Protein AF-A0A6M0F5B3-F1 (afdb_monomer_lite)

Foldseek 3Di:
DPDCDPLNVLVVCCVVQVLLVLLADPVPPGPPQDCSPNLSSLLCCCVVVVVALCNSCVVVPNNDHNVSSVVSCVRRNDPVSVVVSVVSSVVVVVVVCPCVVVDPPDDDDDDDD

Radius of gyration: 17.66 Å; chains: 1; bounding box: 52×36×38 Å

Structure (mmCIF, N/CA/C/O backbone):
data_AF-A0A6M0F5B3-F1
#
_entry.id   AF-A0A6M0F5B3-F1
#
loop_
_atom_site.group_PDB
_atom_site.id
_atom_site.type_symbol
_atom_site.label_atom_id
_atom_site.label_alt_id
_atom_site.label_comp_id
_atom_site.label_asym_id
_atom_site.label_entity_id
_atom_site.label_seq_id
_atom_site.pdbx_PDB_ins_code
_atom_site.Cartn_x
_atom_site.Cartn_y
_atom_site.Cartn_z
_atom_site.occupancy
_atom_site.B_iso_or_equiv
_atom_site.auth_seq_id
_atom_site.auth_comp_id
_atom_site.auth_asym_id
_atom_site.auth_atom_id
_atom_site.pdbx_PDB_model_num
ATOM 1 N N . MET A 1 1 ? -7.457 11.825 -22.900 1.00 51.00 1 MET A N 1
ATOM 2 C CA . MET A 1 1 ? -7.146 10.736 -21.943 1.00 51.00 1 MET A CA 1
ATOM 3 C C . MET A 1 1 ? -8.050 10.918 -20.731 1.00 51.00 1 MET A C 1
ATOM 5 O O . MET A 1 1 ? -8.227 12.069 -20.356 1.00 51.00 1 MET A O 1
ATOM 9 N N . PRO A 1 2 ? -8.656 9.860 -20.162 1.00 53.47 2 PRO A N 1
ATOM 10 C CA . PRO A 1 2 ? -9.474 10.001 -18.956 1.00 53.47 2 PRO A CA 1
ATOM 11 C C . PRO A 1 2 ? -8.616 10.520 -17.799 1.00 53.47 2 PRO A C 1
ATOM 13 O O . PRO A 1 2 ? -7.428 10.196 -17.724 1.00 53.47 2 PRO A O 1
ATOM 16 N N . GLU A 1 3 ? -9.207 11.321 -16.916 1.00 55.03 3 GLU A N 1
ATOM 17 C CA . GLU A 1 3 ? -8.520 11.851 -15.742 1.00 55.03 3 GLU A CA 1
ATOM 18 C C . GLU A 1 3 ? -8.085 10.688 -14.835 1.00 55.03 3 GLU A C 1
ATOM 20 O O . GLU A 1 3 ? -8.901 9.922 -14.315 1.00 55.03 3 GLU A O 1
ATOM 25 N N . ARG A 1 4 ? -6.772 10.493 -14.697 1.00 65.81 4 ARG A N 1
ATOM 26 C CA . ARG A 1 4 ? -6.207 9.435 -13.856 1.00 65.81 4 ARG A CA 1
ATOM 27 C C . ARG A 1 4 ? -5.794 10.042 -12.525 1.00 65.81 4 ARG A C 1
ATOM 29 O O . ARG A 1 4 ? -4.684 10.543 -12.393 1.00 65.81 4 ARG A O 1
ATOM 36 N N . SER A 1 5 ? -6.682 9.969 -11.538 1.00 81.75 5 SER A N 1
ATOM 37 C CA . SER A 1 5 ? -6.306 10.234 -10.147 1.00 81.75 5 SER A CA 1
ATOM 38 C C . SER A 1 5 ? -5.243 9.229 -9.684 1.00 81.75 5 SER A C 1
ATOM 40 O O . SER A 1 5 ? -5.271 8.059 -10.076 1.00 81.75 5 SER A O 1
ATOM 42 N N . VAL A 1 6 ? -4.324 9.658 -8.815 1.00 81.00 6 VAL A N 1
ATOM 43 C CA . VAL A 1 6 ? -3.323 8.782 -8.174 1.00 81.00 6 VAL A CA 1
ATOM 44 C C . VAL A 1 6 ? -3.995 7.588 -7.488 1.00 81.00 6 VAL A C 1
ATOM 46 O O . VAL A 1 6 ? -3.474 6.477 -7.528 1.00 81.00 6 VAL A O 1
ATOM 49 N N . LEU A 1 7 ? -5.198 7.784 -6.949 1.00 81.62 7 LEU A N 1
ATOM 50 C CA . LEU A 1 7 ? -5.994 6.723 -6.336 1.00 81.62 7 LEU A CA 1
ATOM 51 C C . LEU A 1 7 ? -6.399 5.645 -7.359 1.00 81.62 7 LEU A C 1
ATOM 53 O O . LEU A 1 7 ? -6.282 4.454 -7.079 1.00 81.62 7 LEU A O 1
ATOM 57 N N . ASN A 1 8 ? -6.761 6.046 -8.584 1.00 81.62 8 ASN A N 1
ATOM 58 C CA . ASN A 1 8 ? -7.029 5.109 -9.682 1.00 81.62 8 ASN A CA 1
ATOM 59 C C . ASN A 1 8 ? -5.768 4.350 -10.107 1.00 81.62 8 ASN A C 1
ATOM 61 O O . ASN A 1 8 ? -5.853 3.173 -10.445 1.00 81.62 8 ASN A O 1
ATOM 65 N N . ILE A 1 9 ? -4.598 4.994 -10.080 1.00 84.38 9 ILE A N 1
ATOM 66 C CA . ILE A 1 9 ? -3.323 4.329 -10.384 1.00 84.38 9 ILE A CA 1
ATOM 67 C C . ILE A 1 9 ? -3.013 3.280 -9.312 1.00 84.38 9 ILE A C 1
ATOM 69 O O . ILE A 1 9 ? -2.698 2.145 -9.656 1.00 84.38 9 ILE A O 1
ATOM 73 N N . LEU A 1 10 ? -3.162 3.625 -8.030 1.00 83.94 10 LEU A N 1
ATOM 74 C CA . LEU A 1 10 ? -2.959 2.694 -6.916 1.00 83.94 10 LEU A CA 1
ATOM 75 C C . LEU A 1 10 ? -3.921 1.503 -6.975 1.00 83.94 10 LEU A C 1
ATOM 77 O O . LEU A 1 10 ? -3.485 0.373 -6.774 1.00 83.94 10 LEU A O 1
ATOM 81 N N . CYS A 1 11 ? -5.194 1.748 -7.298 1.00 84.88 11 CYS A N 1
ATOM 82 C CA . CYS A 1 11 ? -6.203 0.705 -7.492 1.00 84.88 11 CYS A CA 1
ATOM 83 C C . CYS A 1 11 ? -5.851 -0.213 -8.673 1.00 84.88 11 CYS A C 1
ATOM 85 O O . CYS A 1 11 ? -5.902 -1.431 -8.555 1.00 84.88 11 CYS A O 1
ATOM 87 N N . ASN A 1 12 ? -5.399 0.355 -9.793 1.00 85.06 12 ASN A N 1
ATOM 88 C CA . ASN A 1 12 ? -4.970 -0.423 -10.952 1.00 85.06 12 ASN A CA 1
ATOM 89 C C . ASN A 1 12 ? -3.745 -1.294 -10.614 1.00 85.06 12 ASN A C 1
ATOM 91 O O . ASN A 1 12 ? -3.743 -2.496 -10.852 1.00 85.06 12 ASN A O 1
ATOM 95 N N . VAL A 1 13 ? -2.721 -0.721 -9.975 1.00 85.12 13 VAL A N 1
ATOM 96 C CA . VAL A 1 13 ? -1.533 -1.476 -9.539 1.00 85.12 13 VAL A CA 1
ATOM 97 C C . VAL A 1 13 ? -1.899 -2.556 -8.514 1.00 85.12 13 VAL A C 1
ATOM 99 O O . VAL A 1 13 ? -1.307 -3.632 -8.528 1.00 85.12 13 VAL A O 1
ATOM 102 N N . GLU A 1 14 ? -2.880 -2.305 -7.646 1.00 86.38 14 GLU A N 1
ATOM 103 C CA . GLU A 1 14 ? -3.419 -3.311 -6.725 1.00 86.38 14 GLU A CA 1
ATOM 104 C C . GLU A 1 14 ? -4.078 -4.468 -7.469 1.00 86.38 14 GLU A C 1
ATOM 106 O O . GLU A 1 14 ? -3.716 -5.615 -7.219 1.00 86.38 14 GLU A O 1
ATOM 111 N N . HIS A 1 15 ? -4.912 -4.171 -8.461 1.00 85.62 15 HIS A N 1
ATOM 112 C CA . HIS A 1 15 ? -5.574 -5.181 -9.276 1.00 85.62 15 HIS A CA 1
ATOM 113 C C . HIS A 1 15 ? -4.585 -6.118 -9.993 1.00 85.62 15 HIS A C 1
ATOM 115 O O . HIS A 1 15 ? -4.810 -7.325 -10.054 1.00 85.62 15 HIS A O 1
ATOM 121 N N . TRP A 1 16 ? -3.472 -5.586 -10.514 1.00 82.88 16 TRP A N 1
ATOM 122 C CA . TRP A 1 16 ? -2.482 -6.388 -11.249 1.00 82.88 16 TRP A CA 1
ATOM 123 C C . TRP A 1 16 ? -1.449 -7.076 -10.363 1.00 82.88 16 TRP A C 1
ATOM 125 O O . TRP A 1 16 ? -1.035 -8.196 -10.659 1.00 82.88 16 TRP A O 1
ATOM 135 N N . LEU A 1 17 ? -0.972 -6.390 -9.323 1.00 83.31 17 LEU A N 1
ATOM 136 C CA . LEU A 1 17 ? 0.171 -6.849 -8.535 1.00 83.31 17 LEU A CA 1
ATOM 137 C C . LEU A 1 17 ? -0.207 -7.331 -7.149 1.00 83.31 17 LEU A C 1
ATOM 139 O O . LEU A 1 17 ? 0.642 -7.939 -6.510 1.00 83.31 17 LEU A O 1
ATOM 143 N N . ASN A 1 18 ? -1.420 -7.064 -6.663 1.00 85.56 18 ASN A N 1
ATOM 144 C CA . ASN A 1 18 ? -1.867 -7.394 -5.310 1.00 85.56 18 ASN A CA 1
ATOM 145 C C . ASN A 1 18 ? -0.818 -7.007 -4.243 1.00 85.56 18 ASN A C 1
ATOM 147 O O . ASN A 1 18 ? -0.409 -7.817 -3.404 1.00 85.56 18 ASN A O 1
ATOM 151 N N . TRP A 1 19 ? -0.287 -5.780 -4.332 1.00 82.81 19 TRP A N 1
ATOM 152 C CA . TRP A 1 19 ? 0.791 -5.274 -3.463 1.00 82.81 19 TRP A CA 1
ATOM 153 C C . TRP A 1 19 ? 0.331 -5.078 -2.008 1.00 82.81 19 TRP A C 1
ATOM 155 O O . TRP A 1 19 ? 1.141 -5.091 -1.078 1.00 82.81 19 TRP A O 1
ATOM 165 N N . THR A 1 20 ? -0.980 -4.961 -1.788 1.00 83.44 20 THR A N 1
ATOM 166 C CA . THR A 1 20 ? -1.626 -4.859 -0.472 1.00 83.44 20 THR A CA 1
ATOM 167 C C . THR A 1 20 ? -1.408 -6.101 0.398 1.00 83.44 20 THR A C 1
ATOM 169 O O . THR A 1 20 ? -1.429 -5.988 1.630 1.00 83.44 20 THR A O 1
ATOM 172 N N . ARG A 1 21 ? -1.059 -7.255 -0.200 1.00 81.69 21 ARG A N 1
ATOM 173 C CA . ARG A 1 21 ? -0.689 -8.493 0.518 1.00 81.69 21 ARG A CA 1
ATOM 174 C C . ARG A 1 21 ? 0.414 -8.299 1.560 1.00 81.69 21 ARG A C 1
ATOM 176 O O . ARG A 1 21 ? 0.457 -9.016 2.555 1.00 81.69 21 ARG A O 1
ATOM 183 N N . HIS A 1 22 ? 1.305 -7.326 1.358 1.00 82.44 22 HIS A N 1
ATOM 184 C CA . HIS A 1 22 ? 2.401 -7.051 2.289 1.00 82.44 22 HIS A CA 1
ATOM 185 C C . HIS A 1 22 ? 1.924 -6.392 3.595 1.00 82.44 22 HIS A C 1
ATOM 187 O O . HIS A 1 22 ? 2.591 -6.515 4.627 1.00 82.44 22 HIS A O 1
ATOM 193 N N . PHE A 1 23 ? 0.770 -5.715 3.588 1.00 80.19 23 PHE A N 1
ATOM 194 C CA . PHE A 1 23 ? 0.201 -5.070 4.780 1.00 80.19 23 PHE A CA 1
ATOM 195 C C . PHE A 1 23 ? -0.720 -5.991 5.575 1.00 80.19 23 PHE A C 1
ATOM 197 O O . PHE A 1 23 ? -0.843 -5.821 6.795 1.00 80.19 23 PHE A O 1
ATOM 204 N N . GLY A 1 24 ? -1.281 -7.008 4.922 1.00 72.44 24 GLY A N 1
ATOM 205 C CA . GLY A 1 24 ? -2.015 -8.082 5.579 1.00 72.44 24 GLY A CA 1
ATOM 206 C C . GLY A 1 24 ? -1.169 -8.831 6.627 1.00 72.44 24 GLY A C 1
ATOM 207 O O . GLY A 1 24 ? 0.069 -8.785 6.609 1.00 72.44 24 GLY A O 1
ATOM 208 N N . PRO A 1 25 ? -1.809 -9.475 7.615 1.00 64.94 25 PRO A N 1
ATOM 209 C CA . PRO A 1 25 ? -1.127 -10.394 8.518 1.00 64.94 25 PRO A CA 1
ATOM 210 C C . PRO A 1 25 ? -0.645 -11.636 7.752 1.00 64.94 25 PRO A C 1
ATOM 212 O O . PRO A 1 25 ? -1.400 -12.237 6.997 1.00 64.94 25 PRO A O 1
ATOM 215 N N . VAL A 1 26 ? 0.601 -12.059 7.998 1.00 56.62 26 VAL A N 1
ATOM 216 C CA . VAL A 1 26 ? 1.212 -13.252 7.366 1.00 56.62 26 VAL A CA 1
ATOM 217 C C . VAL A 1 26 ? 0.403 -14.525 7.651 1.00 56.62 26 VAL A C 1
ATOM 219 O O . VAL A 1 26 ? 0.390 -15.447 6.848 1.00 56.62 26 VAL A O 1
ATOM 222 N N . SER A 1 27 ? -0.313 -14.561 8.778 1.00 54.22 27 SER A N 1
ATOM 223 C CA . SER A 1 27 ? -1.094 -15.720 9.220 1.00 54.22 27 SER A CA 1
ATOM 224 C C . SER A 1 27 ? -2.462 -15.879 8.546 1.00 54.22 27 SER A C 1
ATOM 226 O O . SER A 1 27 ? -3.206 -16.761 8.957 1.00 54.22 27 SER A O 1
ATOM 228 N N . GLY A 1 28 ? -2.856 -15.030 7.587 1.00 51.97 28 GLY A N 1
ATOM 229 C CA . GLY A 1 28 ? -4.154 -15.151 6.895 1.00 51.97 28 GLY A CA 1
ATOM 230 C C . GLY A 1 28 ? -5.392 -14.878 7.765 1.00 51.97 28 GLY A C 1
ATOM 231 O O . GLY A 1 28 ? -6.502 -14.799 7.255 1.00 51.97 28 GLY A O 1
ATOM 232 N N . ASN A 1 29 ? -5.218 -14.673 9.073 1.00 50.09 29 ASN A N 1
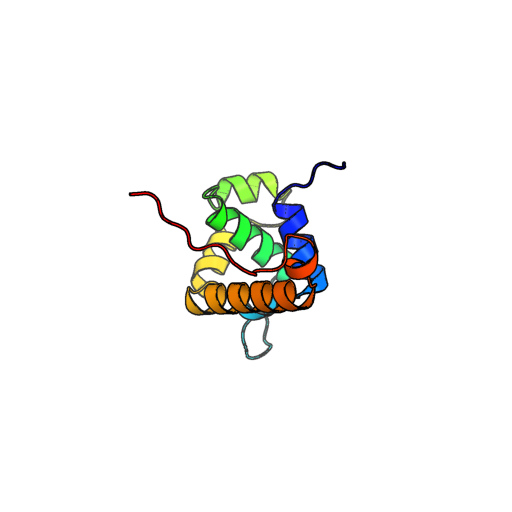ATOM 233 C CA . ASN A 1 29 ? -6.268 -14.191 9.958 1.00 50.09 29 ASN A CA 1
ATOM 234 C C . ASN A 1 29 ? -6.410 -12.681 9.773 1.00 50.09 29 ASN A C 1
ATOM 236 O O . ASN A 1 29 ? -5.923 -11.886 10.586 1.00 50.09 29 ASN A O 1
ATOM 240 N N . GLU A 1 30 ? -7.019 -12.287 8.658 1.00 56.06 30 GLU A N 1
ATOM 241 C CA . GLU A 1 30 ? -7.432 -10.911 8.455 1.00 56.06 30 GLU A CA 1
ATOM 242 C C . GLU A 1 30 ? -8.334 -10.530 9.638 1.00 56.06 30 GLU A C 1
ATOM 244 O O . GLU A 1 30 ? -9.337 -11.207 9.893 1.00 56.06 30 GLU A O 1
ATOM 249 N N . PRO A 1 31 ? -7.997 -9.488 10.427 1.00 53.53 31 PRO A N 1
ATOM 250 C CA . PRO A 1 31 ? -8.995 -8.920 11.323 1.00 53.53 31 PRO A CA 1
ATOM 251 C C . PRO A 1 31 ? -10.225 -8.631 10.463 1.00 53.53 31 PRO A C 1
ATOM 253 O O . PRO A 1 31 ? -10.042 -8.280 9.302 1.00 53.53 31 PRO A O 1
ATOM 256 N N . LYS A 1 32 ? -11.440 -8.821 10.995 1.00 57.22 32 LYS A N 1
ATOM 257 C CA . LYS A 1 32 ? -12.733 -8.605 10.310 1.00 57.22 32 LYS A CA 1
ATOM 258 C C . LYS A 1 32 ? -12.888 -7.148 9.831 1.00 57.22 32 LYS A C 1
ATOM 260 O O . LYS A 1 32 ? -13.727 -6.392 10.313 1.00 57.22 32 LYS A O 1
ATOM 265 N N . LEU A 1 33 ? -12.017 -6.717 8.937 1.00 62.44 33 LEU A N 1
ATOM 266 C CA . LEU A 1 33 ? -11.974 -5.437 8.284 1.00 62.44 33 LEU A CA 1
ATOM 267 C C . LEU A 1 33 ? -12.927 -5.605 7.117 1.00 62.44 33 LEU A C 1
ATOM 269 O O . LEU A 1 33 ? -12.699 -6.425 6.233 1.00 62.44 33 LEU A O 1
ATOM 273 N N . LYS A 1 34 ? -14.023 -4.852 7.133 1.00 59.84 34 LYS A N 1
ATOM 274 C CA . LYS A 1 34 ? -14.810 -4.674 5.919 1.00 59.84 34 LYS A CA 1
ATOM 275 C C . LYS A 1 34 ? -13.859 -4.091 4.870 1.00 59.84 34 LYS A C 1
ATOM 277 O O . LYS A 1 34 ? -13.223 -3.079 5.154 1.00 59.84 34 LYS A O 1
ATOM 282 N N . GLN A 1 35 ? -13.726 -4.771 3.731 1.00 68.81 35 GLN A N 1
ATOM 283 C CA . GLN A 1 35 ? -12.954 -4.302 2.576 1.00 68.81 35 GLN A CA 1
ATOM 284 C C . GLN A 1 35 ? -11.486 -3.927 2.905 1.00 68.81 35 GLN A C 1
ATOM 286 O O . GLN A 1 35 ? -11.098 -2.755 2.870 1.00 68.81 35 GLN A O 1
ATOM 291 N N . PRO A 1 36 ? -10.641 -4.918 3.252 1.00 74.50 36 PRO A N 1
ATOM 292 C CA . PRO A 1 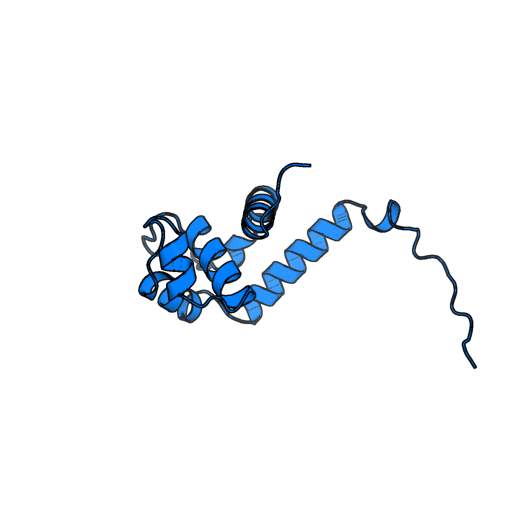36 ? -9.265 -4.690 3.705 1.00 74.50 36 PRO A CA 1
ATOM 293 C C . PRO A 1 36 ? -8.410 -3.988 2.640 1.00 74.50 36 PRO A C 1
ATOM 295 O O . PRO A 1 36 ? -7.676 -3.054 2.963 1.00 74.50 36 PRO A O 1
ATOM 298 N N . THR A 1 37 ? -8.566 -4.373 1.373 1.00 77.81 37 THR A N 1
ATOM 299 C CA . THR A 1 37 ? -7.874 -3.783 0.222 1.00 77.81 37 THR A CA 1
ATOM 300 C C . THR A 1 37 ? -8.124 -2.285 0.088 1.00 77.81 37 THR A C 1
ATOM 302 O O . THR A 1 37 ? -7.174 -1.501 0.091 1.00 77.81 37 THR A O 1
ATOM 305 N N . GLU A 1 38 ? -9.391 -1.868 0.027 1.00 79.69 38 GLU A N 1
ATOM 306 C CA . GLU A 1 38 ? -9.771 -0.457 -0.120 1.00 79.69 38 GLU A CA 1
ATOM 307 C C . GLU A 1 38 ? -9.192 0.371 1.029 1.00 79.69 38 GLU A C 1
ATOM 309 O O . GLU A 1 38 ? -8.580 1.420 0.818 1.00 79.69 38 GLU A O 1
ATOM 314 N N . ARG A 1 39 ? -9.267 -0.158 2.253 1.00 83.88 39 ARG A N 1
ATOM 315 C CA . ARG A 1 39 ? -8.712 0.500 3.435 1.00 83.88 39 ARG A CA 1
ATOM 316 C C . ARG A 1 39 ? -7.193 0.653 3.379 1.00 83.88 39 ARG A C 1
ATOM 318 O O . ARG A 1 39 ? -6.686 1.694 3.807 1.00 83.88 39 ARG A O 1
ATOM 325 N N . TYR A 1 40 ? -6.460 -0.331 2.858 1.00 85.50 40 TYR A N 1
ATOM 326 C CA . TYR A 1 40 ? -5.016 -0.197 2.650 1.00 85.50 40 TYR A CA 1
ATOM 327 C C . TYR A 1 40 ? -4.693 0.848 1.582 1.00 85.50 40 TYR A C 1
ATOM 329 O O . TYR A 1 40 ? -3.838 1.695 1.833 1.00 85.50 40 TYR A O 1
ATOM 337 N N . ILE A 1 41 ? -5.421 0.865 0.462 1.00 85.38 41 ILE A N 1
ATOM 338 C CA . ILE A 1 41 ? -5.230 1.855 -0.610 1.00 85.38 41 ILE A CA 1
ATOM 339 C C . ILE A 1 41 ? -5.448 3.277 -0.076 1.00 85.38 41 ILE A C 1
ATOM 341 O O . ILE A 1 41 ? -4.576 4.130 -0.242 1.00 85.38 41 ILE A O 1
ATOM 345 N N . PHE A 1 42 ? -6.556 3.527 0.630 1.00 84.69 42 PHE A N 1
ATOM 346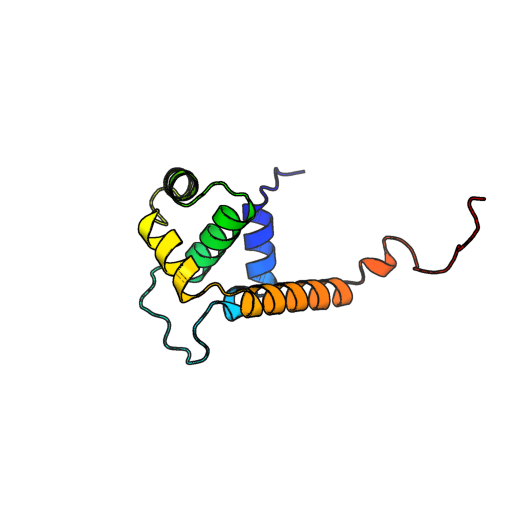 C CA . PHE A 1 42 ? -6.839 4.838 1.227 1.00 84.69 42 PHE A CA 1
ATOM 347 C C . PHE A 1 42 ? -5.814 5.235 2.292 1.00 84.69 42 PHE A C 1
ATOM 349 O O . PHE A 1 42 ? -5.428 6.400 2.368 1.00 84.69 42 PHE A O 1
ATOM 356 N N . THR A 1 43 ? -5.340 4.280 3.096 1.00 84.81 43 THR A N 1
ATOM 357 C CA . THR A 1 43 ? -4.313 4.546 4.113 1.00 84.81 43 THR A CA 1
ATOM 358 C C . THR A 1 43 ? -2.985 4.927 3.459 1.00 84.81 43 THR A C 1
ATOM 360 O O . THR A 1 43 ? -2.393 5.941 3.825 1.00 84.81 43 THR A O 1
ATOM 363 N N . THR A 1 44 ? -2.527 4.167 2.463 1.00 84.38 44 THR A N 1
ATOM 364 C CA . THR A 1 44 ? -1.287 4.471 1.738 1.00 84.38 44 THR A CA 1
ATOM 365 C C . THR A 1 44 ? -1.393 5.781 0.965 1.00 84.38 44 THR A C 1
ATOM 367 O O . THR A 1 44 ? -0.447 6.560 0.987 1.00 84.38 44 THR A O 1
ATOM 370 N N . PHE A 1 45 ? -2.537 6.064 0.336 1.00 84.00 45 PHE A N 1
ATOM 371 C CA . PHE A 1 45 ? -2.765 7.329 -0.362 1.00 84.00 45 PHE A CA 1
ATOM 372 C C . PHE A 1 45 ? -2.773 8.522 0.607 1.00 84.00 45 PHE A C 1
ATOM 374 O O . PHE A 1 45 ? -2.055 9.492 0.394 1.00 84.00 45 PHE A O 1
ATOM 381 N N . GLY A 1 46 ? -3.507 8.426 1.717 1.00 83.44 46 GLY A N 1
ATOM 382 C CA . GLY A 1 46 ? -3.608 9.489 2.718 1.00 83.44 46 GLY A CA 1
ATOM 383 C C . GLY A 1 46 ? -2.290 9.861 3.375 1.00 83.44 46 GLY A C 1
ATOM 384 O O . GLY A 1 46 ? -1.950 11.040 3.466 1.00 83.44 46 GLY A O 1
ATOM 385 N N . TYR A 1 47 ? -1.531 8.855 3.810 1.00 81.19 47 TYR A N 1
ATOM 386 C CA . TYR A 1 47 ? -0.214 9.080 4.402 1.00 81.19 47 TYR A CA 1
ATOM 387 C C . TYR A 1 47 ? 0.856 9.393 3.350 1.00 81.19 47 TYR A C 1
ATOM 389 O O . TYR A 1 47 ? 1.766 10.161 3.636 1.00 81.19 47 TYR A O 1
ATOM 397 N N . GLY A 1 48 ? 0.746 8.851 2.134 1.00 79.25 48 GLY A N 1
ATOM 398 C CA . GLY A 1 48 ? 1.678 9.128 1.038 1.00 79.25 48 GLY A CA 1
ATOM 399 C C . GLY A 1 48 ? 1.537 10.537 0.458 1.00 79.25 48 GLY A C 1
ATOM 400 O O . GLY A 1 48 ? 2.532 11.135 0.058 1.00 79.25 48 GLY A O 1
ATOM 401 N N . CYS A 1 49 ? 0.323 11.090 0.453 1.00 80.38 49 CYS A N 1
ATOM 402 C CA . CYS A 1 49 ? 0.038 12.446 -0.019 1.00 80.38 49 CYS A CA 1
ATOM 403 C C . CYS A 1 49 ? -0.071 13.484 1.113 1.00 80.38 49 CYS A C 1
ATOM 405 O O . CYS A 1 49 ? -0.430 14.622 0.837 1.00 80.38 49 CYS A O 1
ATOM 407 N N . ASN A 1 50 ? 0.229 13.119 2.367 1.00 77.75 50 ASN A N 1
ATOM 408 C CA . ASN A 1 50 ? 0.112 13.984 3.554 1.00 77.75 50 ASN A CA 1
ATOM 409 C C . ASN A 1 50 ? -1.277 14.630 3.778 1.00 77.75 50 ASN A C 1
ATOM 411 O O . ASN A 1 50 ? -1.389 15.562 4.565 1.00 77.75 50 ASN A O 1
ATOM 415 N N . LEU A 1 51 ? -2.337 14.093 3.164 1.00 76.00 51 LEU A N 1
ATOM 416 C CA . LEU A 1 51 ? -3.740 14.520 3.337 1.00 76.00 51 LEU A CA 1
ATOM 417 C C . LEU A 1 51 ? -4.282 14.192 4.744 1.00 76.00 51 LEU A C 1
ATOM 419 O O . LEU A 1 51 ? -5.340 14.634 5.179 1.00 76.00 51 LEU A O 1
ATOM 423 N N . GLY A 1 52 ? -3.578 13.329 5.478 1.00 73.25 52 GLY A N 1
ATOM 424 C CA . GLY A 1 52 ? -4.002 12.905 6.802 1.00 73.25 52 GLY A CA 1
ATOM 425 C C . GLY A 1 52 ? -5.327 12.118 6.803 1.00 73.25 52 GLY A C 1
ATOM 426 O O . GLY A 1 52 ? -5.971 11.886 5.778 1.00 73.25 52 GLY A O 1
ATOM 427 N N . PRO A 1 53 ? -5.745 11.625 7.975 1.00 72.44 53 PRO A N 1
ATOM 428 C CA . PRO A 1 53 ? -6.869 10.700 8.071 1.00 72.44 53 PRO A CA 1
ATOM 429 C C . PRO A 1 53 ? -8.247 11.383 7.962 1.00 72.44 53 PRO A C 1
ATOM 431 O O . PRO A 1 53 ? -9.222 10.711 7.632 1.00 72.44 53 PRO A O 1
ATOM 434 N N . ASN A 1 54 ? -8.346 12.695 8.211 1.00 72.19 54 ASN A N 1
ATOM 435 C CA . ASN A 1 54 ? -9.614 13.435 8.157 1.00 72.19 54 ASN A CA 1
ATOM 436 C C . ASN A 1 54 ? -10.029 13.791 6.725 1.00 72.19 54 ASN A C 1
ATOM 438 O O . ASN A 1 54 ? -11.180 13.554 6.368 1.00 72.19 54 ASN A O 1
ATOM 442 N N . GLU A 1 55 ? -9.107 14.280 5.890 1.00 70.69 55 GLU A N 1
ATOM 443 C CA . GLU A 1 55 ? -9.414 14.610 4.490 1.00 70.69 55 GLU A CA 1
ATOM 444 C C . GLU A 1 55 ? -9.766 13.343 3.699 1.00 70.69 55 GLU A C 1
ATOM 446 O O . GLU A 1 55 ? -10.727 13.320 2.931 1.00 70.69 55 GLU A O 1
ATOM 451 N N . ILE A 1 56 ? -9.066 12.233 3.965 1.00 75.38 56 ILE A N 1
ATOM 452 C CA . ILE A 1 56 ? -9.386 10.934 3.360 1.00 75.38 56 ILE A CA 1
ATOM 453 C C . ILE A 1 56 ? -10.762 10.438 3.798 1.00 75.38 56 ILE A C 1
ATOM 455 O O . ILE A 1 56 ? -11.513 9.951 2.960 1.00 75.38 56 ILE A O 1
ATOM 459 N N . ALA A 1 57 ? -11.112 10.558 5.082 1.00 73.62 57 ALA A N 1
ATOM 460 C CA . ALA A 1 57 ? -12.428 10.149 5.568 1.00 73.62 57 ALA A CA 1
ATOM 461 C C . ALA A 1 57 ? -13.562 11.004 4.979 1.00 73.62 57 ALA A C 1
ATOM 463 O O . ALA A 1 57 ? -14.650 10.499 4.720 1.00 73.62 57 ALA A O 1
ATOM 464 N N . GLN A 1 58 ? -13.302 12.288 4.727 1.00 72.50 58 GLN A N 1
ATOM 465 C CA . GLN A 1 58 ? -14.260 13.183 4.083 1.00 72.50 58 GLN A CA 1
ATOM 466 C C . GLN A 1 58 ? -14.454 12.843 2.597 1.00 72.50 58 GLN A C 1
ATOM 468 O O . GLN A 1 58 ? -15.574 12.891 2.089 1.00 72.50 58 GLN A O 1
ATOM 473 N N . HIS A 1 59 ? -13.384 12.445 1.906 1.00 72.38 59 HIS A N 1
ATOM 474 C CA . HIS A 1 59 ? -13.426 12.068 0.490 1.00 72.38 59 HIS A CA 1
ATOM 475 C C . HIS A 1 59 ? -13.812 10.603 0.229 1.00 72.38 59 HIS A C 1
ATOM 477 O O . HIS A 1 59 ? -14.148 10.258 -0.906 1.00 72.38 59 HIS A O 1
ATOM 483 N N . SER A 1 60 ? -13.808 9.741 1.247 1.00 67.69 60 SER A N 1
ATOM 484 C CA . SER A 1 60 ? -14.075 8.304 1.110 1.00 67.69 60 SER A CA 1
ATOM 485 C C . SER A 1 60 ? -15.559 7.929 1.052 1.00 67.69 60 SER A C 1
ATOM 487 O O . SER A 1 60 ? -15.859 6.742 0.975 1.00 67.69 60 SER A O 1
ATOM 489 N N . ARG A 1 61 ? -16.492 8.897 1.062 1.00 69.38 61 ARG A N 1
ATOM 490 C CA . ARG A 1 61 ? -17.952 8.657 0.986 1.00 69.38 61 ARG A CA 1
ATOM 491 C C . ARG A 1 61 ? -18.434 7.567 1.967 1.00 69.38 61 ARG A C 1
ATOM 493 O O . ARG A 1 61 ? -19.183 6.680 1.575 1.00 69.38 61 ARG A O 1
ATOM 500 N N . ASP A 1 62 ? -17.980 7.635 3.220 1.00 69.56 62 ASP A N 1
ATOM 501 C CA . ASP A 1 62 ? -18.306 6.702 4.322 1.00 69.56 62 ASP A CA 1
ATOM 502 C C . ASP A 1 62 ? -17.637 5.308 4.264 1.00 69.56 62 ASP A C 1
ATOM 504 O O . ASP A 1 62 ? -17.814 4.488 5.161 1.00 69.56 62 ASP A O 1
ATOM 508 N N . VAL A 1 63 ? -16.781 5.032 3.272 1.00 71.19 63 VAL A N 1
ATOM 509 C CA . VAL A 1 63 ? -16.079 3.735 3.157 1.00 71.19 63 VAL A CA 1
ATOM 510 C C . VAL A 1 63 ? -15.019 3.553 4.255 1.00 71.19 63 VAL A C 1
ATOM 512 O O . VAL A 1 63 ? -14.808 2.445 4.753 1.00 71.19 63 VAL A O 1
ATOM 515 N N . VAL A 1 64 ? -14.341 4.633 4.667 1.00 75.38 64 VAL A N 1
ATOM 516 C CA . VAL A 1 64 ? -13.316 4.593 5.726 1.00 75.38 64 VAL A CA 1
ATOM 517 C C . VAL A 1 64 ? -13.382 5.801 6.654 1.00 75.38 64 VAL A C 1
ATOM 519 O O . VAL A 1 64 ? -13.421 6.942 6.207 1.00 75.38 64 VAL A O 1
ATOM 522 N N . THR A 1 65 ? -13.304 5.558 7.964 1.00 80.44 65 THR A N 1
ATOM 523 C CA . THR A 1 65 ? -13.238 6.614 8.989 1.00 80.44 65 THR A CA 1
ATOM 524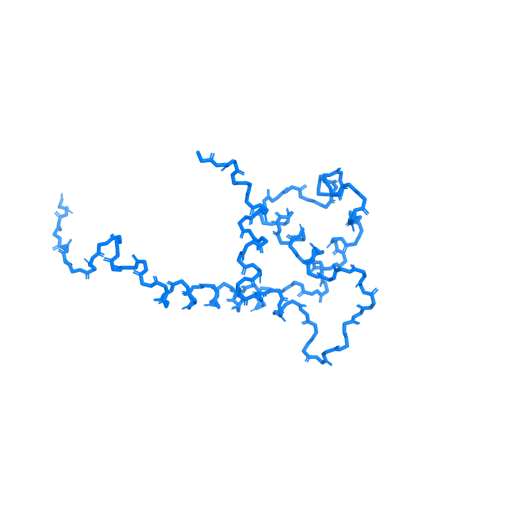 C C . THR A 1 65 ? -11.789 7.004 9.321 1.00 80.44 65 THR A C 1
ATOM 526 O O . THR A 1 65 ? -10.876 6.178 9.281 1.00 80.44 65 THR A O 1
ATOM 529 N N . SER A 1 66 ? -11.568 8.237 9.778 1.00 79.56 66 SER A N 1
ATOM 530 C CA . SER A 1 66 ? -10.253 8.743 10.218 1.00 79.56 66 SER A CA 1
ATOM 531 C C . SER A 1 66 ? -9.582 7.855 11.288 1.00 79.56 66 SER A C 1
ATOM 533 O O . SER A 1 66 ? -8.396 7.510 11.199 1.00 79.56 66 SER A O 1
ATOM 535 N N . HIS A 1 67 ? -10.367 7.369 12.258 1.00 80.56 67 HIS A N 1
ATOM 536 C CA . HIS A 1 67 ? -9.893 6.434 13.285 1.00 80.56 67 HIS A CA 1
ATOM 537 C C . HIS A 1 67 ? -9.456 5.087 12.688 1.00 80.56 67 HIS A C 1
ATOM 539 O O . HIS A 1 67 ? -8.438 4.514 13.082 1.00 80.56 67 HIS A O 1
ATOM 545 N N . MET A 1 68 ? -10.199 4.595 11.694 1.00 78.94 68 MET A N 1
ATOM 546 C CA . MET A 1 68 ? -9.886 3.356 10.993 1.00 78.94 68 MET A CA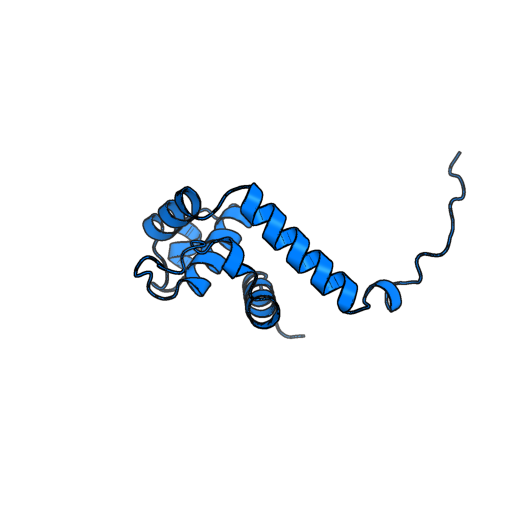 1
ATOM 547 C C . MET A 1 68 ? -8.553 3.451 10.240 1.00 78.94 68 MET A C 1
ATOM 549 O O . MET A 1 68 ? -7.727 2.541 10.349 1.00 78.94 68 MET A O 1
ATOM 553 N N . ILE A 1 69 ? -8.323 4.552 9.528 1.00 82.44 69 ILE A N 1
ATOM 554 C CA . ILE A 1 69 ? -7.084 4.816 8.782 1.00 82.44 69 ILE A CA 1
ATOM 555 C C . ILE A 1 69 ? -5.889 4.895 9.739 1.00 82.44 69 ILE A C 1
ATOM 557 O O . ILE A 1 69 ? -4.883 4.207 9.556 1.00 82.44 69 ILE A O 1
ATOM 561 N N . SER A 1 70 ? -6.033 5.660 10.823 1.00 82.50 70 SER A N 1
ATOM 562 C CA . SER A 1 70 ? -4.988 5.820 11.842 1.00 82.50 70 SER A CA 1
ATOM 563 C C . SER A 1 70 ? -4.622 4.502 12.531 1.00 82.50 70 SER A C 1
ATOM 565 O O . SER A 1 70 ? -3.445 4.240 12.795 1.00 82.50 70 SER A O 1
ATOM 567 N N . TYR A 1 71 ? -5.621 3.663 12.824 1.00 83.19 71 TYR A N 1
ATOM 568 C CA . TYR A 1 71 ? -5.418 2.340 13.416 1.00 83.19 71 TYR A CA 1
ATOM 569 C C . TYR A 1 71 ? -4.688 1.397 12.453 1.00 83.19 71 TYR A C 1
ATOM 571 O O . TYR A 1 71 ? -3.720 0.738 12.838 1.00 83.19 71 TYR A O 1
ATOM 579 N N . THR A 1 72 ? -5.115 1.363 11.187 1.00 81.75 72 THR A N 1
ATOM 580 C CA . THR A 1 72 ? -4.494 0.524 10.155 1.00 81.75 72 THR A CA 1
ATOM 581 C C . THR A 1 72 ? -3.044 0.918 9.920 1.00 81.75 72 THR A C 1
ATOM 583 O O . THR A 1 72 ? -2.184 0.038 9.899 1.00 81.75 72 THR A O 1
ATOM 586 N N . ASN A 1 73 ? -2.752 2.217 9.825 1.00 83.38 73 ASN A N 1
ATOM 587 C CA . ASN A 1 73 ? -1.388 2.699 9.647 1.00 83.38 73 ASN A CA 1
ATOM 588 C C . ASN A 1 73 ? -0.466 2.224 10.776 1.00 83.38 73 ASN A C 1
ATOM 590 O O . ASN A 1 73 ? 0.551 1.592 10.522 1.00 83.38 73 ASN A O 1
ATOM 594 N N . ARG A 1 74 ? -0.870 2.417 12.037 1.00 81.56 74 ARG A N 1
ATOM 595 C CA . ARG A 1 74 ? -0.054 2.012 13.194 1.00 81.56 74 ARG A CA 1
ATOM 596 C C . ARG A 1 74 ? 0.184 0.505 13.289 1.00 81.56 74 ARG A C 1
ATOM 598 O O . ARG A 1 74 ? 1.218 0.083 13.796 1.00 81.56 74 ARG A O 1
ATOM 605 N N . ARG A 1 75 ? -0.790 -0.310 12.877 1.00 81.12 75 ARG A N 1
ATOM 606 C CA . ARG A 1 75 ? -0.783 -1.757 13.138 1.00 81.12 75 ARG A CA 1
ATOM 607 C C . ARG A 1 75 ? -0.288 -2.591 11.954 1.00 81.12 75 ARG A C 1
ATOM 609 O O . ARG A 1 75 ? 0.302 -3.646 12.170 1.00 81.12 75 ARG A O 1
ATOM 616 N N . HIS A 1 76 ? -0.532 -2.141 10.726 1.00 79.69 76 HIS A N 1
ATOM 617 C CA . HIS A 1 76 ? -0.295 -2.923 9.508 1.00 79.69 76 HIS A CA 1
ATOM 618 C C . HIS A 1 76 ? 0.769 -2.321 8.596 1.00 79.69 76 HIS A C 1
ATOM 620 O O . HIS A 1 76 ? 1.390 -3.069 7.835 1.00 79.69 76 HIS A O 1
ATOM 626 N N . ILE A 1 77 ? 0.989 -1.008 8.678 1.00 81.62 77 ILE A N 1
ATOM 627 C CA . ILE A 1 77 ? 1.969 -0.302 7.862 1.00 81.62 77 ILE A CA 1
ATOM 628 C C . ILE A 1 77 ? 3.263 -0.169 8.668 1.00 81.62 77 ILE A C 1
ATOM 630 O O . ILE A 1 77 ? 3.300 0.300 9.800 1.00 81.62 77 ILE A O 1
ATOM 634 N N . THR A 1 78 ? 4.355 -0.656 8.099 1.00 84.25 78 THR A N 1
ATOM 635 C CA . THR A 1 78 ? 5.696 -0.574 8.686 1.00 84.25 78 THR A CA 1
ATOM 636 C C . THR A 1 78 ? 6.668 -0.331 7.550 1.00 84.25 78 THR A C 1
ATOM 638 O O . THR A 1 78 ? 6.452 -0.858 6.458 1.00 84.25 78 THR A O 1
ATOM 641 N N . THR A 1 79 ? 7.758 0.394 7.800 1.00 85.12 79 THR A N 1
ATOM 642 C CA . THR A 1 79 ? 8.788 0.700 6.792 1.00 85.12 79 THR A CA 1
ATOM 643 C C . THR A 1 79 ? 9.202 -0.541 6.001 1.00 85.12 79 THR A C 1
ATOM 645 O O . THR A 1 79 ? 9.102 -0.547 4.781 1.00 85.12 79 THR A O 1
ATOM 648 N N . LYS A 1 80 ? 9.483 -1.656 6.691 1.00 85.81 80 LYS A N 1
ATOM 649 C CA . LYS A 1 80 ? 9.853 -2.936 6.059 1.00 85.81 80 LYS A CA 1
ATOM 650 C C . LYS A 1 80 ? 8.821 -3.454 5.047 1.00 85.81 80 LYS A C 1
ATOM 652 O O . LYS A 1 80 ? 9.191 -4.026 4.026 1.00 85.81 80 LYS A O 1
ATOM 657 N N . LYS A 1 81 ? 7.526 -3.287 5.337 1.00 86.06 81 LYS A N 1
ATOM 658 C CA . LYS A 1 81 ? 6.423 -3.732 4.468 1.00 86.06 81 LYS A CA 1
ATOM 659 C C . LYS A 1 81 ? 6.244 -2.802 3.273 1.00 86.06 81 LYS A C 1
ATOM 661 O O . LYS A 1 81 ? 6.006 -3.286 2.172 1.00 86.06 81 LYS A O 1
ATOM 666 N N . ILE A 1 82 ? 6.406 -1.494 3.485 1.00 85.81 82 ILE A N 1
ATOM 667 C CA . ILE A 1 82 ? 6.409 -0.501 2.405 1.00 85.81 82 ILE A CA 1
ATOM 668 C C . ILE A 1 82 ? 7.560 -0.798 1.441 1.00 85.81 82 ILE A C 1
ATOM 670 O O . ILE A 1 82 ? 7.335 -0.910 0.243 1.00 85.81 82 ILE A O 1
ATOM 674 N N . GLU A 1 83 ? 8.774 -1.009 1.952 1.00 86.56 83 GLU A N 1
ATOM 675 C CA . GLU A 1 83 ? 9.933 -1.349 1.121 1.00 86.56 83 GLU A CA 1
ATOM 676 C C . GLU A 1 83 ? 9.732 -2.658 0.347 1.00 86.56 83 GLU A C 1
ATOM 678 O O . GLU A 1 83 ? 10.116 -2.747 -0.817 1.00 86.56 83 GLU A O 1
ATOM 683 N N . ALA A 1 84 ? 9.115 -3.671 0.966 1.00 87.38 84 ALA A N 1
ATOM 684 C CA . ALA A 1 84 ? 8.778 -4.918 0.284 1.00 87.38 84 ALA A CA 1
ATO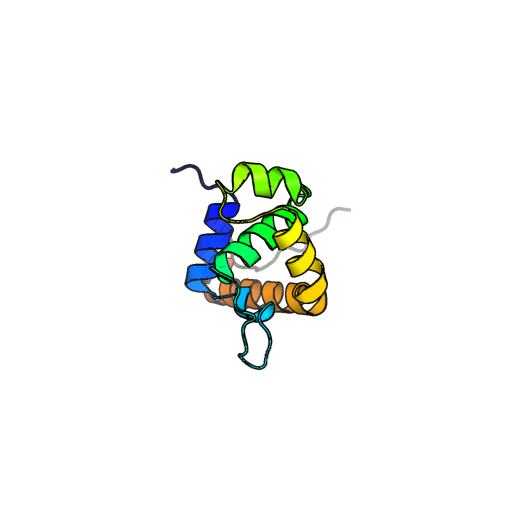M 685 C C . ALA A 1 84 ? 7.779 -4.691 -0.863 1.00 87.38 84 ALA A C 1
ATOM 687 O O . ALA A 1 84 ? 8.022 -5.170 -1.969 1.00 87.38 84 ALA A O 1
ATOM 688 N N . ALA A 1 85 ? 6.717 -3.913 -0.628 1.00 86.81 85 ALA A N 1
ATOM 689 C CA . ALA A 1 85 ? 5.742 -3.562 -1.658 1.00 86.81 85 ALA A CA 1
ATOM 690 C C . ALA A 1 85 ? 6.373 -2.743 -2.798 1.00 86.81 85 ALA A C 1
ATOM 692 O O . ALA A 1 85 ? 6.133 -3.034 -3.967 1.00 86.81 85 ALA A O 1
ATOM 693 N N . ILE A 1 86 ? 7.238 -1.771 -2.480 1.00 86.19 86 ILE A N 1
ATOM 694 C CA . ILE A 1 86 ? 7.982 -0.988 -3.480 1.00 86.19 86 ILE A CA 1
ATOM 695 C C . ILE A 1 86 ? 8.863 -1.904 -4.332 1.00 86.19 86 ILE A C 1
ATOM 697 O O . ILE A 1 86 ? 8.845 -1.800 -5.558 1.00 86.19 86 ILE A O 1
ATOM 701 N N . ARG A 1 87 ? 9.614 -2.823 -3.709 1.00 87.44 87 ARG A N 1
ATOM 702 C CA . ARG A 1 87 ? 10.443 -3.790 -4.445 1.00 87.44 87 ARG A CA 1
ATOM 703 C C . ARG A 1 87 ? 9.607 -4.659 -5.376 1.00 87.44 87 ARG A C 1
ATOM 705 O O . ARG A 1 87 ? 10.036 -4.906 -6.496 1.00 87.44 87 ARG A O 1
ATOM 712 N N . ASP A 1 88 ? 8.431 -5.100 -4.940 1.00 86.69 88 ASP A N 1
ATOM 713 C CA . ASP A 1 88 ? 7.534 -5.911 -5.764 1.00 86.69 88 ASP A CA 1
ATOM 714 C C . ASP A 1 88 ? 7.030 -5.139 -6.992 1.00 86.69 88 ASP A C 1
ATOM 716 O O . ASP A 1 88 ? 7.126 -5.630 -8.117 1.00 86.69 88 ASP A O 1
ATOM 720 N N . ILE A 1 89 ? 6.616 -3.883 -6.794 1.00 85.06 89 ILE A N 1
ATOM 721 C CA . ILE A 1 89 ? 6.190 -2.986 -7.875 1.00 85.06 89 ILE A CA 1
ATOM 722 C C . ILE A 1 89 ? 7.338 -2.730 -8.860 1.00 85.06 89 ILE A C 1
ATOM 724 O O . ILE A 1 89 ? 7.133 -2.828 -10.068 1.00 85.06 89 ILE A O 1
ATOM 728 N N . ILE A 1 90 ? 8.554 -2.457 -8.375 1.00 85.00 90 ILE A N 1
ATOM 729 C CA . ILE A 1 90 ? 9.742 -2.263 -9.226 1.00 85.00 90 ILE A CA 1
ATOM 730 C C . ILE A 1 90 ? 10.069 -3.542 -10.004 1.00 85.00 90 ILE A C 1
ATOM 732 O O . ILE A 1 90 ? 10.333 -3.491 -11.205 1.00 85.00 90 ILE A O 1
ATOM 736 N N . ASN A 1 91 ? 10.033 -4.702 -9.347 1.00 85.69 91 ASN A N 1
ATOM 737 C CA . ASN A 1 91 ? 10.291 -5.987 -9.993 1.00 85.69 91 ASN A CA 1
ATOM 738 C C . ASN A 1 91 ? 9.259 -6.291 -11.080 1.00 85.69 91 ASN A C 1
ATOM 740 O O . ASN A 1 91 ? 9.624 -6.771 -12.154 1.00 85.69 91 ASN A O 1
ATOM 744 N N . ALA A 1 92 ? 7.987 -5.988 -10.831 1.00 83.06 92 ALA A N 1
ATOM 745 C CA . ALA A 1 92 ? 6.944 -6.101 -11.835 1.00 83.06 92 ALA A CA 1
ATOM 746 C C . ALA A 1 92 ? 7.163 -5.117 -12.991 1.00 83.06 92 ALA A C 1
ATOM 748 O O . ALA A 1 92 ? 7.116 -5.517 -14.152 1.00 83.06 92 ALA A O 1
ATOM 749 N N . PHE A 1 93 ? 7.491 -3.859 -12.694 1.00 77.25 93 PHE A N 1
ATOM 750 C CA . PHE A 1 93 ? 7.797 -2.845 -13.702 1.00 77.25 93 PHE A CA 1
ATOM 751 C C . PHE A 1 93 ? 8.960 -3.264 -14.615 1.00 77.25 93 PHE A C 1
ATOM 753 O O . PHE A 1 93 ? 8.870 -3.136 -15.836 1.00 77.25 93 PHE A O 1
ATOM 760 N N . ASN A 1 94 ? 10.017 -3.848 -14.043 1.00 78.75 94 ASN A N 1
ATOM 761 C CA . ASN A 1 94 ? 11.153 -4.381 -14.797 1.00 78.75 94 ASN A CA 1
ATOM 762 C C . ASN A 1 94 ? 10.754 -5.526 -15.744 1.00 78.75 94 ASN A C 1
ATOM 764 O O . ASN A 1 94 ? 11.342 -5.659 -16.816 1.00 78.75 94 ASN A O 1
ATOM 768 N N . ARG A 1 95 ? 9.738 -6.328 -15.395 1.00 75.31 95 ARG A N 1
ATOM 769 C CA . ARG A 1 95 ? 9.208 -7.387 -16.275 1.00 75.31 95 ARG A CA 1
ATOM 770 C C . ARG A 1 95 ? 8.413 -6.830 -17.455 1.00 75.31 95 ARG A C 1
ATOM 772 O O . ARG A 1 95 ? 8.450 -7.410 -18.534 1.00 75.31 95 ARG A O 1
ATOM 779 N N . PHE A 1 96 ? 7.741 -5.692 -17.285 1.00 66.00 96 PHE A N 1
ATOM 780 C CA . PHE A 1 96 ? 6.927 -5.071 -18.338 1.00 66.00 96 PHE A CA 1
ATOM 781 C C . PHE A 1 96 ? 7.732 -4.377 -19.450 1.00 66.00 96 PHE A C 1
ATOM 783 O O . PHE A 1 96 ? 7.147 -3.752 -20.328 1.00 66.00 96 PHE A O 1
ATOM 790 N N . SER A 1 97 ? 9.060 -4.538 -19.493 1.00 55.66 97 SER A N 1
ATOM 791 C CA . SER A 1 97 ? 9.900 -4.102 -20.623 1.00 55.66 97 SER A CA 1
ATOM 792 C C . SER A 1 97 ? 9.790 -2.610 -20.968 1.00 55.66 97 SER A C 1
ATOM 794 O O . SER A 1 97 ? 10.151 -2.202 -22.067 1.00 55.66 97 SER A O 1
ATOM 796 N N . LEU A 1 98 ? 9.363 -1.755 -20.036 1.00 54.72 98 LEU A N 1
ATOM 797 C CA . LEU A 1 98 ? 9.433 -0.301 -20.207 1.00 54.72 98 LEU A CA 1
ATOM 798 C C . LEU A 1 98 ? 10.866 0.228 -20.440 1.00 54.72 98 LEU A C 1
ATOM 800 O O . LEU A 1 98 ? 11.000 1.158 -21.239 1.00 54.72 98 LEU A O 1
ATOM 804 N N . PRO A 1 99 ? 11.950 -0.388 -19.907 1.00 52.38 99 PRO A N 1
ATOM 805 C CA . PRO A 1 99 ? 13.316 0.005 -20.269 1.00 52.38 99 PRO A CA 1
ATOM 806 C C . PRO A 1 99 ? 13.660 -0.218 -21.751 1.00 52.38 99 PRO A C 1
ATOM 808 O O . PRO A 1 99 ? 14.633 0.346 -22.240 1.00 52.38 99 PRO A O 1
ATOM 811 N N . SER A 1 100 ? 12.887 -1.033 -22.480 1.00 50.62 100 SER A N 1
ATOM 812 C CA . SER A 1 100 ? 13.075 -1.225 -23.924 1.00 50.62 100 SER A CA 1
ATOM 813 C C . SER A 1 100 ? 12.423 -0.117 -24.753 1.00 50.62 100 SER A C 1
ATOM 815 O O . SER A 1 100 ? 12.846 0.111 -25.883 1.00 50.62 100 SER A O 1
ATOM 817 N N . ILE A 1 101 ? 11.396 0.552 -24.220 1.00 54.78 101 ILE A N 1
ATOM 818 C CA . ILE A 1 101 ? 10.593 1.548 -24.947 1.00 54.78 101 ILE A CA 1
ATOM 819 C C . ILE A 1 101 ? 11.065 2.973 -24.612 1.00 54.78 101 ILE A C 1
ATOM 821 O O . ILE A 1 101 ? 11.043 3.845 -25.474 1.00 54.78 101 ILE A O 1
ATOM 825 N N . TRP A 1 102 ? 11.564 3.205 -23.390 1.00 56.50 102 TRP A N 1
ATOM 826 C CA . TRP A 1 102 ? 12.114 4.500 -22.954 1.00 56.50 102 TRP A CA 1
ATOM 827 C C . TRP A 1 102 ? 13.619 4.692 -23.198 1.00 56.50 102 TRP A C 1
ATOM 829 O O . TRP A 1 102 ? 14.211 5.657 -22.722 1.00 56.50 102 TRP A O 1
ATOM 839 N N . GLY A 1 103 ? 14.221 3.819 -24.006 1.00 45.25 103 GLY A N 1
ATOM 840 C CA . GLY A 1 103 ? 15.595 3.952 -24.472 1.00 45.25 103 GLY A CA 1
ATOM 841 C C . GLY A 1 103 ? 16.511 2.917 -23.838 1.00 45.25 103 GLY A C 1
ATOM 842 O O . GLY A 1 103 ? 16.723 2.885 -22.629 1.00 45.25 103 GLY A O 1
ATOM 843 N N . THR A 1 104 ? 17.099 2.083 -24.693 1.00 49.81 104 THR A N 1
ATOM 844 C CA . THR A 1 104 ? 18.248 1.237 -24.371 1.00 49.81 104 THR A CA 1
ATOM 845 C C . THR A 1 104 ? 19.252 2.010 -23.522 1.00 49.81 104 THR A C 1
ATOM 847 O O . THR A 1 104 ? 19.846 2.972 -24.005 1.00 49.81 104 THR A O 1
ATOM 850 N N . GLY A 1 105 ? 19.484 1.553 -22.289 1.00 52.81 105 GLY A N 1
ATOM 851 C CA . GLY A 1 105 ? 20.531 2.024 -21.376 1.00 52.81 105 GLY A CA 1
ATOM 852 C C . GLY A 1 105 ? 21.950 1.732 -21.879 1.00 52.81 105 GLY A C 1
ATOM 853 O O . GLY A 1 105 ? 22.766 1.139 -21.178 1.00 52.81 105 GLY A O 1
ATOM 854 N N . LYS A 1 106 ? 22.256 2.122 -23.117 1.00 50.44 106 LYS A N 1
ATOM 855 C CA . LYS A 1 106 ? 23.589 2.113 -23.702 1.00 50.44 106 LYS A CA 1
ATOM 856 C C . LYS A 1 106 ? 24.039 3.560 -23.915 1.00 50.44 106 LYS A C 1
ATOM 858 O O . LYS A 1 106 ? 23.765 4.152 -24.945 1.00 50.44 106 LYS A O 1
ATOM 863 N N . LYS A 1 107 ? 24.858 4.005 -22.956 1.00 50.12 107 LYS A N 1
ATOM 864 C CA . LYS A 1 107 ? 26.039 4.870 -23.129 1.00 50.12 107 LYS A CA 1
ATOM 865 C C . LYS A 1 107 ? 25.771 6.313 -23.598 1.00 50.12 107 LYS A C 1
ATOM 867 O O . LYS A 1 107 ? 25.585 6.566 -24.777 1.00 50.12 107 LYS A O 1
ATOM 872 N N . SER A 1 108 ? 25.950 7.262 -22.681 1.00 36.88 108 SER A N 1
ATOM 873 C CA . SER A 1 108 ? 27.098 8.173 -22.780 1.00 36.88 108 SER A CA 1
ATOM 874 C C . SER A 1 108 ? 27.367 8.840 -21.435 1.00 36.88 108 SER A C 1
ATOM 876 O O . SER A 1 108 ? 26.740 9.814 -21.038 1.00 36.88 108 SER A O 1
ATOM 878 N N . CYS A 1 109 ? 28.351 8.276 -20.737 1.00 50.38 109 CYS A N 1
ATOM 879 C CA . CYS A 1 109 ? 29.265 9.070 -19.944 1.00 50.38 109 CYS A CA 1
ATOM 880 C C . CYS A 1 109 ? 30.060 9.929 -20.933 1.00 50.38 109 CYS A C 1
ATOM 882 O O . CYS A 1 109 ? 30.912 9.414 -21.654 1.00 50.38 109 CYS A O 1
ATOM 884 N N . SER A 1 110 ? 29.769 11.221 -20.988 1.00 44.34 110 SER A N 1
ATOM 885 C CA . SER A 1 110 ? 30.732 12.209 -21.457 1.00 44.34 110 SER A CA 1
ATOM 886 C C . SER A 1 110 ? 30.447 13.536 -20.767 1.00 44.34 110 SER A C 1
ATOM 888 O O . SER A 1 110 ? 29.603 14.307 -21.206 1.00 44.34 110 SER A O 1
ATOM 890 N N . ARG A 1 111 ? 31.174 13.736 -19.663 1.00 48.38 111 ARG A N 1
ATOM 891 C CA . ARG A 1 111 ? 31.974 14.938 -19.404 1.00 48.38 111 ARG A CA 1
ATOM 892 C C . ARG A 1 111 ? 31.230 16.274 -19.517 1.00 48.38 111 ARG A C 1
ATOM 894 O O . ARG A 1 111 ? 31.115 16.822 -20.604 1.00 48.38 111 ARG A O 1
ATOM 901 N N . TRP A 1 112 ? 30.895 16.850 -18.367 1.00 32.72 112 TRP A N 1
ATOM 902 C CA . TRP A 1 112 ? 30.875 18.303 -18.218 1.00 32.72 112 TRP A CA 1
ATOM 903 C C . TRP A 1 112 ? 31.987 18.677 -17.250 1.00 32.72 112 TRP A C 1
ATOM 905 O O . TRP A 1 112 ? 32.008 18.246 -16.098 1.00 32.72 112 TRP A O 1
ATOM 915 N N . GLN A 1 113 ? 32.975 19.328 -17.847 1.00 45.16 113 GLN A N 1
ATOM 916 C CA . GLN A 1 113 ? 34.133 19.950 -17.236 1.00 45.16 113 GLN A CA 1
ATOM 917 C C . GLN A 1 113 ? 33.749 21.377 -16.850 1.00 45.16 113 GLN A C 1
ATOM 919 O O . GLN A 1 113 ? 32.895 21.944 -17.571 1.00 45.16 113 GLN A O 1
#

pLDDT: mean 72.81, std 13.84, range [32.72, 87.44]

Secondary structure (DSSP, 8-state):
-----HHHHHHHHHHHH-GGGGTS-TTS---S-SSHHHHHHHHHHHHHTT-HHHHHHHHTTTSS-HHHHHHHHHHH--HHHHHHHHHHHHHHHHHTTHHHHS-----------

Sequence (113 aa):
MPERSVLNILCNVEHWLNWTRHFGPVSGNEPKLKQPTERYIFTTFGYGCNLGPNEIAQHSRDVVTSHMISYTNRRHITTKKIEAAIRDIINAFNRFSLPSIWGTGKKSCSRWQ